Protein AF-A0A1I3HVI8-F1 (afdb_monomer)

Mean predicted aligned error: 9.71 Å

Radius of gyration: 25.61 Å; Cα contacts (8 Å, |Δi|>4): 46; chains: 1; bounding box: 64×27×70 Å

Sequence (118 aa):
MDAGLTAAVFGLVGAMIGSVSSIATMVVQSRYRDKRDRTKQILDVSLAEYSAHLELAKADRAPRAVLPITAYVHNNAQLLDALEAGDLTPDRITRIMRKNGDFFRAVQETDQAQRKAT

Secondary structure (DSSP, 8-state):
--HHHHHHHHHHHHHHHHHHHHHHHHHHHHHHHHHHHHHHHHHHHHHHHHHHHHHHHHHSSS---PPPHHHHHHHHHHHHHHHHTT---HHHHHHHHHHHHHHHHHHHHHHHHHHHH-

Structure (mmCIF, N/CA/C/O backbone):
data_AF-A0A1I3HVI8-F1
#
_entry.id   AF-A0A1I3HVI8-F1
#
loop_
_atom_site.group_PDB
_atom_site.id
_atom_site.type_symbol
_atom_site.label_atom_id
_atom_site.label_alt_id
_atom_site.label_comp_id
_atom_site.label_asym_id
_atom_site.label_entity_id
_atom_site.label_seq_id
_atom_site.pdbx_PDB_ins_code
_atom_site.Cartn_x
_atom_site.Cartn_y
_atom_site.Cartn_z
_atom_site.occupancy
_atom_site.B_iso_or_equiv
_atom_site.auth_seq_id
_atom_site.auth_comp_id
_atom_site.auth_asym_id
_atom_site.auth_atom_id
_atom_site.pdbx_PDB_model_num
ATOM 1 N N . MET A 1 1 ? 44.740 -2.804 -40.354 1.00 53.69 1 MET A N 1
ATOM 2 C CA . MET A 1 1 ? 43.405 -2.626 -39.744 1.00 53.69 1 MET A CA 1
ATOM 3 C C . MET A 1 1 ? 43.580 -1.646 -38.600 1.00 53.69 1 MET A C 1
ATOM 5 O O . MET A 1 1 ? 44.344 -1.945 -37.690 1.00 53.69 1 MET A O 1
ATOM 9 N N . ASP A 1 2 ? 42.989 -0.457 -38.714 1.00 69.75 2 ASP A N 1
ATOM 10 C CA . ASP A 1 2 ? 43.272 0.680 -37.833 1.00 69.75 2 ASP A CA 1
ATOM 11 C C . ASP A 1 2 ? 42.700 0.480 -36.431 1.00 69.75 2 ASP A C 1
ATOM 13 O O . ASP A 1 2 ? 41.488 0.364 -36.251 1.00 69.75 2 ASP A O 1
ATOM 17 N N . ALA A 1 3 ? 43.577 0.492 -35.426 1.00 70.94 3 ALA A N 1
ATOM 18 C CA . ALA A 1 3 ? 43.223 0.337 -34.014 1.00 70.94 3 ALA A CA 1
ATOM 19 C C . ALA A 1 3 ? 42.148 1.340 -33.538 1.00 70.94 3 ALA A C 1
ATOM 21 O O . ALA A 1 3 ? 41.369 1.026 -32.639 1.00 70.94 3 ALA A O 1
ATOM 22 N N . GLY A 1 4 ? 42.066 2.520 -34.167 1.00 78.50 4 GLY A N 1
ATOM 23 C CA . GLY A 1 4 ? 41.052 3.537 -33.874 1.00 78.50 4 GLY A CA 1
ATOM 24 C C . GLY A 1 4 ? 39.631 3.143 -34.291 1.00 78.50 4 GLY A C 1
ATOM 25 O O . GLY A 1 4 ? 38.685 3.426 -33.557 1.00 78.50 4 GLY A O 1
ATOM 26 N N . LEU A 1 5 ? 39.467 2.436 -35.417 1.00 80.06 5 LEU A N 1
ATOM 27 C CA . LEU A 1 5 ? 38.153 1.964 -35.868 1.00 80.06 5 LEU A CA 1
ATOM 28 C C . LEU A 1 5 ? 37.628 0.874 -34.928 1.00 80.06 5 LEU A C 1
ATOM 30 O O . LEU A 1 5 ? 36.468 0.897 -34.521 1.00 80.06 5 LEU A O 1
ATOM 34 N N . THR A 1 6 ? 38.505 -0.045 -34.522 1.00 82.62 6 THR A N 1
ATOM 35 C CA . THR A 1 6 ? 38.167 -1.111 -33.576 1.00 82.62 6 THR A CA 1
ATOM 36 C C . THR A 1 6 ? 37.782 -0.535 -32.212 1.00 82.62 6 THR A C 1
ATOM 38 O O . THR A 1 6 ? 36.772 -0.938 -31.638 1.00 82.62 6 THR A O 1
ATOM 41 N N . ALA A 1 7 ? 38.529 0.458 -31.715 1.00 83.19 7 ALA A N 1
ATOM 42 C CA . ALA A 1 7 ? 38.228 1.138 -30.457 1.00 83.19 7 ALA A CA 1
ATOM 43 C C . ALA A 1 7 ? 36.874 1.870 -30.485 1.00 83.19 7 ALA A C 1
ATOM 45 O O . ALA A 1 7 ? 36.116 1.783 -29.520 1.00 83.19 7 ALA A O 1
ATOM 46 N N . ALA A 1 8 ? 36.531 2.538 -31.591 1.00 84.44 8 ALA A N 1
ATOM 47 C CA . ALA A 1 8 ? 35.245 3.219 -31.743 1.00 84.44 8 ALA A CA 1
ATOM 48 C C . ALA A 1 8 ? 34.058 2.239 -31.731 1.00 84.44 8 ALA A C 1
ATOM 50 O O . ALA A 1 8 ? 33.052 2.496 -31.068 1.00 84.44 8 ALA A O 1
ATOM 51 N N . VAL A 1 9 ? 34.190 1.089 -32.403 1.00 87.81 9 VAL A N 1
ATOM 52 C CA . VAL A 1 9 ? 33.161 0.035 -32.401 1.00 87.81 9 VAL A CA 1
ATOM 53 C C . VAL A 1 9 ? 32.981 -0.549 -30.998 1.00 87.81 9 VAL A C 1
ATOM 55 O O . VAL A 1 9 ? 31.850 -0.657 -30.524 1.00 87.81 9 VAL A O 1
ATOM 58 N N . PHE A 1 10 ? 34.071 -0.866 -30.294 1.00 88.69 10 PHE A N 1
ATOM 59 C CA . PHE A 1 10 ? 33.988 -1.362 -28.916 1.00 88.69 10 PHE A CA 1
ATOM 60 C C . PHE A 1 10 ? 33.420 -0.319 -27.946 1.00 88.69 10 PHE A C 1
ATOM 62 O O . PHE A 1 10 ? 32.622 -0.673 -27.079 1.00 88.69 10 PHE A O 1
ATOM 69 N N . GLY A 1 11 ? 33.762 0.961 -28.115 1.00 87.38 11 GLY A N 1
ATOM 70 C CA . GLY A 1 11 ? 33.187 2.060 -27.338 1.00 87.38 11 GLY A CA 1
ATOM 71 C C . GLY A 1 11 ? 31.678 2.204 -27.550 1.00 87.38 11 GLY A C 1
ATOM 72 O O . GLY A 1 11 ? 30.935 2.341 -26.580 1.00 87.38 11 GLY A O 1
ATOM 73 N N . LEU A 1 12 ? 31.205 2.093 -28.796 1.00 88.31 12 LEU A N 1
ATOM 74 C CA . LEU A 1 12 ? 29.778 2.137 -29.126 1.00 88.31 12 LEU A CA 1
ATOM 75 C C . LEU A 1 12 ? 29.016 0.947 -28.523 1.00 88.31 12 LEU A C 1
ATOM 77 O O . LEU A 1 12 ? 27.950 1.122 -27.933 1.00 88.31 12 LEU A O 1
ATOM 81 N N . VAL A 1 13 ? 29.575 -0.262 -28.631 1.00 88.75 13 VAL A N 1
ATOM 82 C CA . VAL A 1 13 ? 28.982 -1.475 -28.046 1.00 88.75 13 VAL A CA 1
ATOM 83 C C . VAL A 1 13 ? 28.948 -1.377 -26.519 1.00 88.75 13 VAL A C 1
ATOM 85 O O . VAL A 1 13 ? 27.917 -1.663 -25.914 1.00 88.75 13 VAL A O 1
ATOM 88 N N . GLY A 1 14 ? 30.027 -0.902 -25.894 1.00 87.56 14 GLY A N 1
ATOM 89 C CA . GLY A 1 14 ? 30.077 -0.648 -24.454 1.00 87.56 14 GLY A CA 1
ATOM 90 C C . GLY A 1 14 ? 29.042 0.383 -24.003 1.00 87.56 14 GLY A C 1
ATOM 91 O O . GLY A 1 14 ? 28.356 0.166 -23.005 1.00 87.56 14 GLY A O 1
ATOM 92 N N . ALA A 1 15 ? 28.858 1.462 -24.769 1.00 89.81 15 ALA A N 1
ATOM 93 C CA . ALA A 1 15 ? 27.842 2.475 -24.498 1.00 89.81 15 ALA A CA 1
ATOM 94 C C . ALA A 1 15 ? 26.413 1.919 -24.625 1.00 89.81 15 ALA A C 1
ATOM 96 O O . ALA A 1 15 ? 25.565 2.233 -23.791 1.00 89.81 15 ALA A O 1
ATOM 97 N N . MET A 1 16 ? 26.147 1.056 -25.613 1.00 89.44 16 MET A N 1
ATOM 98 C CA . MET A 1 16 ? 24.849 0.385 -25.751 1.00 89.44 16 MET A CA 1
ATOM 99 C C . MET A 1 16 ? 24.571 -0.591 -24.605 1.00 89.44 16 MET A C 1
ATOM 101 O O . MET A 1 16 ? 23.473 -0.603 -24.056 1.00 89.44 16 MET A O 1
ATOM 105 N N . ILE A 1 17 ? 25.557 -1.392 -24.200 1.00 90.88 17 ILE A N 1
ATOM 106 C CA . ILE A 1 17 ? 25.399 -2.307 -23.061 1.00 90.88 17 ILE A CA 1
ATOM 107 C C . ILE A 1 17 ? 25.175 -1.506 -21.772 1.00 90.88 17 ILE A C 1
ATOM 109 O O . ILE A 1 17 ? 24.270 -1.817 -20.995 1.00 90.88 17 ILE A O 1
ATOM 113 N N . GLY A 1 18 ? 25.952 -0.439 -21.567 1.00 87.88 18 GLY A N 1
ATOM 114 C CA . GLY A 1 18 ? 25.809 0.455 -20.421 1.00 87.88 18 GLY A CA 1
ATOM 115 C C . GLY A 1 18 ? 24.432 1.119 -20.360 1.00 87.88 18 GL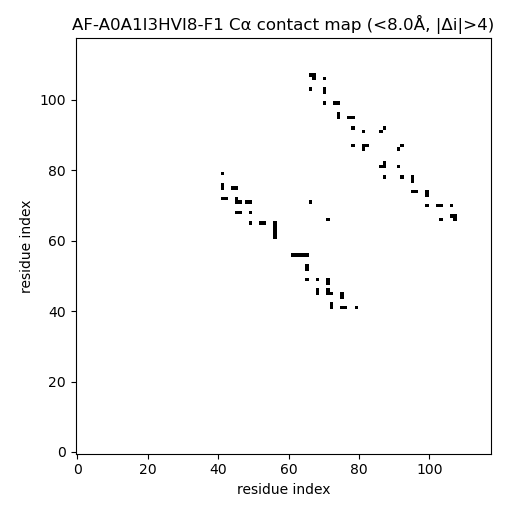Y A C 1
ATOM 116 O O . GLY A 1 18 ? 23.817 1.153 -19.293 1.00 87.88 18 GLY A O 1
ATOM 117 N N . SER A 1 19 ? 23.904 1.592 -21.494 1.00 89.69 19 SER A N 1
ATOM 118 C CA . SER A 1 19 ? 22.586 2.234 -21.545 1.00 89.69 19 SER A CA 1
ATOM 119 C C . SER A 1 19 ? 21.450 1.246 -21.268 1.00 89.69 19 SER A C 1
ATOM 121 O O . SER A 1 19 ? 20.583 1.541 -20.445 1.00 89.69 19 SER A O 1
ATOM 123 N N . VAL A 1 20 ? 21.490 0.043 -21.850 1.00 91.12 20 VAL A N 1
ATOM 124 C CA . VAL A 1 20 ? 20.496 -1.014 -21.592 1.00 91.12 20 VAL A CA 1
ATOM 125 C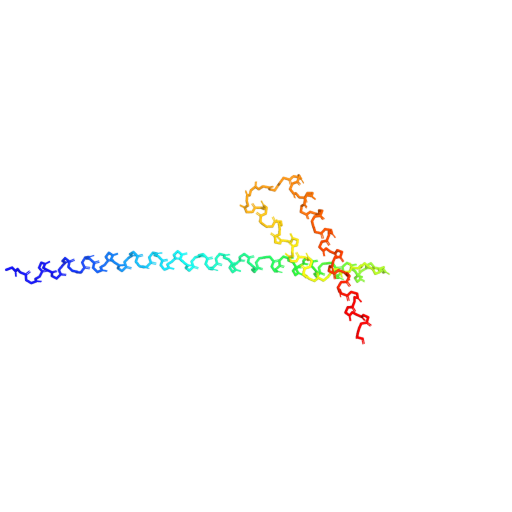 C . VAL A 1 20 ? 20.521 -1.447 -20.124 1.00 91.12 20 VAL A C 1
ATOM 127 O O . VAL A 1 20 ? 19.468 -1.556 -19.494 1.00 91.12 20 VAL A O 1
ATOM 130 N N . SER A 1 21 ? 21.711 -1.626 -19.542 1.00 88.62 21 SER A N 1
ATOM 131 C CA . SER A 1 21 ? 21.862 -1.970 -18.123 1.00 88.62 21 SER A CA 1
ATOM 132 C C . SER A 1 21 ? 21.331 -0.868 -17.198 1.00 88.62 21 SER A C 1
ATOM 134 O O . SER A 1 21 ? 20.717 -1.158 -16.167 1.00 88.62 21 SER A O 1
ATOM 136 N N . SER A 1 22 ? 21.538 0.400 -17.559 1.00 89.31 22 SER A N 1
ATOM 137 C CA . SER A 1 22 ? 21.026 1.548 -16.805 1.00 89.31 22 SER A CA 1
ATOM 138 C C . SER A 1 22 ? 19.496 1.598 -16.828 1.00 89.31 22 SER A C 1
ATOM 140 O O . SER A 1 22 ? 18.864 1.718 -15.777 1.00 89.31 22 SER A O 1
ATOM 142 N N . ILE A 1 23 ? 18.885 1.396 -18.002 1.00 91.31 23 ILE A N 1
ATOM 143 C CA . ILE A 1 23 ? 17.424 1.337 -18.150 1.00 91.31 23 ILE A CA 1
ATOM 144 C C . ILE A 1 23 ? 16.849 0.185 -17.320 1.00 91.31 23 ILE A C 1
ATOM 146 O O . ILE A 1 23 ? 15.908 0.390 -16.554 1.00 91.31 23 ILE A O 1
ATOM 150 N N . ALA A 1 24 ? 17.438 -1.011 -17.411 1.00 89.06 24 ALA A N 1
ATOM 151 C CA . ALA A 1 24 ? 16.990 -2.164 -16.634 1.00 89.06 24 ALA A CA 1
ATOM 152 C C . ALA A 1 24 ? 17.048 -1.888 -15.121 1.00 89.06 24 ALA A C 1
ATOM 154 O O . ALA A 1 24 ? 16.091 -2.157 -14.394 1.00 89.06 24 ALA A O 1
ATOM 155 N N . THR A 1 25 ? 18.139 -1.276 -14.657 1.00 91.38 25 THR A N 1
ATOM 156 C CA . THR A 1 25 ? 18.310 -0.890 -13.251 1.00 91.38 25 THR A CA 1
ATOM 157 C C . THR A 1 25 ? 17.250 0.123 -12.817 1.00 91.38 25 THR A C 1
ATOM 159 O O . THR A 1 25 ? 16.644 -0.031 -11.757 1.00 91.38 25 THR A O 1
ATOM 162 N N . MET A 1 26 ? 16.979 1.130 -13.648 1.00 90.94 26 MET A N 1
ATOM 163 C CA . MET A 1 26 ? 15.973 2.154 -13.373 1.00 90.94 26 MET A CA 1
ATOM 164 C C . MET A 1 26 ? 14.566 1.557 -13.263 1.00 90.94 26 MET A C 1
ATOM 166 O O . MET A 1 26 ? 13.829 1.907 -12.344 1.00 90.94 26 MET A O 1
ATOM 170 N N . VAL A 1 27 ? 14.207 0.612 -14.137 1.00 90.81 27 VAL A N 1
ATOM 171 C CA . VAL A 1 27 ? 12.908 -0.080 -14.086 1.00 90.81 27 VAL A CA 1
ATOM 172 C C . VAL A 1 27 ? 12.746 -0.846 -12.775 1.00 90.81 27 VAL A C 1
ATOM 174 O O . VAL A 1 27 ? 11.702 -0.748 -12.128 1.00 90.81 27 VAL A O 1
ATOM 177 N N . VAL A 1 28 ? 13.780 -1.575 -12.349 1.00 90.62 28 VAL A N 1
ATOM 178 C CA . VAL A 1 28 ? 13.756 -2.305 -11.075 1.00 90.62 28 VAL A CA 1
ATOM 179 C C . VAL A 1 28 ? 13.602 -1.331 -9.907 1.00 90.62 28 VAL A C 1
ATOM 181 O O . VAL A 1 28 ? 12.709 -1.501 -9.079 1.00 90.62 28 VAL A O 1
ATOM 184 N N . GLN A 1 29 ? 14.414 -0.272 -9.860 1.00 89.25 29 GLN A N 1
ATOM 185 C CA . GLN A 1 29 ? 14.341 0.730 -8.793 1.00 89.25 29 GLN A CA 1
ATOM 186 C C . GLN A 1 29 ? 12.981 1.436 -8.742 1.00 89.25 29 GLN A C 1
ATOM 188 O O . GLN A 1 29 ? 12.446 1.620 -7.649 1.00 89.25 29 GLN A O 1
ATOM 193 N N . SER A 1 30 ? 12.399 1.775 -9.897 1.00 89.38 30 SER A N 1
ATOM 194 C CA . SER A 1 30 ? 11.059 2.365 -9.984 1.00 89.38 30 SER A CA 1
ATOM 195 C C . SER A 1 30 ? 10.025 1.443 -9.352 1.00 89.38 30 SER A C 1
ATOM 197 O 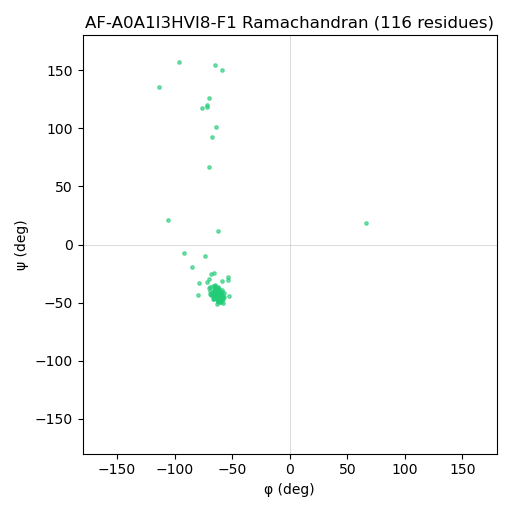O . SER A 1 30 ? 9.317 1.860 -8.445 1.00 89.38 30 SER A O 1
ATOM 199 N N . ARG A 1 31 ? 10.014 0.156 -9.722 1.00 87.31 31 ARG A N 1
ATOM 200 C CA . ARG A 1 31 ? 9.068 -0.826 -9.168 1.00 87.31 31 ARG A CA 1
ATOM 201 C C . ARG A 1 31 ? 9.153 -0.936 -7.645 1.00 87.31 31 ARG A C 1
ATOM 203 O O . ARG A 1 31 ? 8.126 -1.034 -6.974 1.00 87.31 31 ARG A O 1
ATOM 210 N N . TYR A 1 32 ? 10.364 -0.925 -7.089 1.00 88.81 32 TYR A N 1
ATOM 211 C CA . TYR A 1 32 ? 10.548 -0.949 -5.635 1.00 88.81 32 TYR A CA 1
ATOM 212 C C . TYR A 1 32 ? 10.092 0.349 -4.968 1.00 88.81 32 TYR A C 1
ATOM 214 O O . TYR A 1 32 ? 9.482 0.302 -3.897 1.00 88.81 32 TYR A O 1
ATOM 222 N N . ARG A 1 33 ? 10.368 1.497 -5.594 1.00 88.81 33 ARG A N 1
ATOM 223 C CA . ARG A 1 33 ? 9.945 2.808 -5.103 1.00 88.81 33 ARG A CA 1
ATOM 224 C C . ARG A 1 33 ? 8.424 2.926 -5.090 1.00 88.81 33 ARG A C 1
ATOM 226 O O . ARG A 1 33 ? 7.880 3.271 -4.048 1.00 88.81 33 ARG A O 1
ATOM 233 N N . ASP A 1 34 ? 7.761 2.516 -6.166 1.00 87.50 34 ASP A N 1
ATOM 234 C CA . ASP A 1 34 ? 6.302 2.533 -6.288 1.00 87.50 34 ASP A CA 1
ATOM 235 C C . ASP A 1 34 ? 5.649 1.673 -5.199 1.00 87.50 34 ASP A C 1
ATOM 237 O O . ASP A 1 34 ? 4.743 2.119 -4.497 1.00 87.50 34 ASP A O 1
ATOM 241 N N . LYS A 1 35 ? 6.168 0.457 -4.968 1.00 86.38 35 LYS A N 1
ATOM 242 C CA . LYS A 1 35 ? 5.6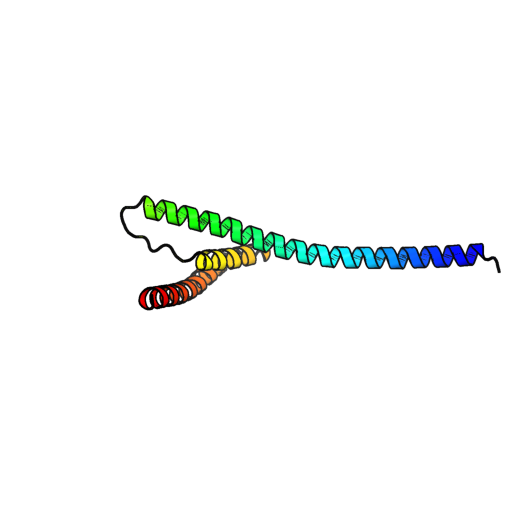65 -0.431 -3.907 1.00 86.38 35 LYS A CA 1
ATOM 243 C C . LYS A 1 35 ? 5.807 0.190 -2.513 1.00 86.38 35 LYS A C 1
ATOM 245 O O . LYS A 1 35 ? 4.906 0.074 -1.676 1.00 86.38 35 LYS A O 1
ATOM 250 N N . ARG A 1 36 ? 6.952 0.819 -2.238 1.00 89.44 36 ARG A N 1
ATOM 251 C CA . ARG A 1 36 ? 7.217 1.480 -0.955 1.00 89.44 36 ARG A CA 1
ATOM 252 C C . ARG A 1 36 ? 6.313 2.692 -0.763 1.00 89.44 36 ARG A C 1
ATOM 254 O O . ARG A 1 36 ? 5.727 2.842 0.306 1.00 89.44 36 ARG A O 1
ATOM 261 N N . ASP A 1 37 ? 6.204 3.531 -1.781 1.00 89.38 37 ASP A N 1
ATOM 262 C CA . ASP A 1 37 ? 5.427 4.761 -1.724 1.00 89.38 37 ASP A CA 1
ATOM 263 C C . ASP A 1 37 ? 3.929 4.426 -1.562 1.00 89.38 37 ASP A C 1
ATOM 265 O O . ASP A 1 37 ? 3.273 5.012 -0.701 1.00 89.38 37 ASP A O 1
ATOM 269 N N . ARG A 1 38 ? 3.433 3.368 -2.223 1.00 88.25 38 ARG A N 1
ATOM 270 C CA . ARG A 1 38 ? 2.096 2.793 -1.979 1.00 88.25 38 ARG A CA 1
ATOM 271 C C . ARG A 1 38 ? 1.896 2.343 -0.531 1.00 88.25 38 ARG A C 1
ATOM 273 O O . ARG A 1 38 ? 0.886 2.656 0.091 1.00 88.25 38 ARG A O 1
ATOM 280 N N . THR A 1 39 ? 2.861 1.617 0.032 1.00 89.19 39 THR A N 1
ATOM 281 C CA . THR A 1 39 ? 2.767 1.129 1.422 1.00 89.19 39 THR A CA 1
ATOM 282 C C . THR A 1 39 ? 2.702 2.297 2.404 1.00 89.19 39 THR A C 1
ATOM 284 O O . THR A 1 39 ? 1.921 2.273 3.352 1.00 89.19 39 THR A O 1
ATOM 287 N N . LYS A 1 40 ? 3.495 3.343 2.152 1.00 91.88 40 LYS A N 1
ATOM 288 C CA . LYS A 1 40 ? 3.503 4.556 2.963 1.00 91.88 40 LYS A CA 1
ATOM 289 C C . LYS A 1 40 ? 2.164 5.292 2.895 1.00 91.88 40 LYS A C 1
ATOM 291 O O . LYS A 1 40 ? 1.632 5.642 3.938 1.00 91.88 40 LYS A O 1
ATOM 296 N N . GLN A 1 41 ? 1.589 5.447 1.702 1.00 91.69 41 GLN A N 1
ATOM 297 C CA . GLN A 1 41 ? 0.271 6.066 1.531 1.00 91.69 41 GLN A CA 1
ATOM 298 C C . GLN A 1 41 ? -0.822 5.324 2.308 1.00 91.69 41 GLN A C 1
ATOM 300 O O . GLN A 1 41 ? -1.606 5.963 3.006 1.00 91.69 41 GLN A O 1
ATOM 305 N N . ILE A 1 42 ? -0.848 3.987 2.243 1.00 92.81 42 ILE A N 1
ATOM 306 C CA . ILE A 1 42 ? -1.810 3.179 3.010 1.00 92.81 42 ILE A CA 1
ATOM 307 C C . ILE A 1 42 ? -1.645 3.444 4.510 1.00 92.81 42 ILE A C 1
ATOM 309 O O . ILE A 1 42 ? -2.629 3.702 5.198 1.00 92.81 42 ILE A O 1
ATOM 313 N N . LEU A 1 43 ? -0.410 3.411 5.018 1.00 92.12 43 LEU A N 1
ATOM 314 C CA . LEU A 1 43 ? -0.130 3.639 6.437 1.00 92.12 43 LEU A CA 1
ATOM 315 C C . LEU A 1 43 ? -0.522 5.047 6.892 1.00 92.12 43 LEU A C 1
ATOM 317 O O . LEU A 1 43 ? -1.149 5.178 7.940 1.00 92.12 43 LEU A O 1
ATOM 321 N N . ASP A 1 44 ? -0.189 6.075 6.112 1.00 92.81 44 ASP A N 1
ATOM 322 C CA . ASP A 1 44 ? -0.487 7.471 6.442 1.00 92.81 44 ASP A CA 1
ATOM 323 C C . ASP A 1 44 ? -2.008 7.699 6.526 1.00 92.81 44 ASP A C 1
ATOM 325 O O . ASP A 1 44 ? -2.497 8.291 7.491 1.00 92.81 44 ASP A O 1
ATOM 329 N N . VAL A 1 45 ? -2.776 7.155 5.573 1.00 92.38 45 VAL A N 1
ATOM 330 C CA . VAL A 1 45 ? -4.248 7.235 5.582 1.00 92.38 45 VAL A CA 1
ATOM 331 C C . VAL A 1 45 ? -4.836 6.455 6.758 1.00 92.38 45 VAL A C 1
ATOM 333 O O . VAL A 1 45 ? -5.688 6.972 7.477 1.00 92.38 45 VAL A O 1
ATOM 336 N N . SER A 1 46 ? -4.365 5.231 7.006 1.00 91.19 46 SER A N 1
ATOM 337 C CA . SER A 1 46 ? -4.848 4.414 8.124 1.00 91.19 46 SER A CA 1
ATOM 338 C C . SER A 1 46 ? -4.523 5.013 9.492 1.00 91.19 46 SER A C 1
ATOM 340 O O . SER A 1 46 ? -5.332 4.889 10.408 1.00 91.19 46 SER A O 1
ATOM 342 N N . LEU A 1 47 ? -3.376 5.680 9.650 1.00 92.69 47 LEU A N 1
ATOM 343 C CA . LEU A 1 47 ? -3.026 6.404 10.874 1.00 92.69 47 LEU A CA 1
ATOM 344 C C . LEU A 1 47 ? -3.926 7.619 11.093 1.00 92.69 47 LEU A C 1
ATOM 346 O O . LEU A 1 47 ? -4.360 7.852 12.224 1.00 92.69 47 LEU A O 1
ATOM 350 N N . ALA A 1 48 ? -4.222 8.373 10.033 1.00 91.06 48 ALA A N 1
ATOM 351 C CA . ALA A 1 48 ? -5.136 9.508 10.106 1.00 91.06 48 ALA A CA 1
ATOM 352 C C . ALA A 1 48 ? -6.551 9.057 10.504 1.00 91.06 48 ALA A C 1
ATOM 354 O O . ALA A 1 48 ? -7.141 9.619 11.426 1.00 91.06 48 ALA A O 1
ATOM 355 N N . GLU A 1 49 ? -7.062 7.995 9.878 1.00 89.12 49 GLU A N 1
ATOM 356 C CA . GLU A 1 49 ? -8.385 7.434 10.176 1.00 89.12 49 GLU A CA 1
ATOM 357 C C . GLU A 1 49 ? -8.464 6.869 11.601 1.00 89.12 49 GLU A C 1
ATOM 359 O O . GLU A 1 49 ? -9.390 7.180 12.351 1.00 89.12 49 GLU A O 1
ATOM 364 N N . TYR A 1 50 ? -7.449 6.107 12.017 1.00 89.69 50 TYR A N 1
ATOM 365 C CA . TYR A 1 50 ? -7.336 5.600 13.383 1.00 89.69 50 TYR A CA 1
ATOM 366 C C . TYR A 1 50 ? -7.313 6.734 14.417 1.00 89.69 50 TYR A C 1
ATOM 368 O O . TYR A 1 50 ? -8.008 6.662 15.432 1.00 89.69 50 TYR A O 1
ATOM 376 N N . SER A 1 51 ? -6.551 7.800 14.155 1.00 89.25 51 SER A N 1
ATOM 377 C CA . SER A 1 51 ? -6.468 8.964 15.047 1.00 89.25 51 SER A CA 1
ATOM 378 C C . SER A 1 51 ? -7.809 9.690 15.146 1.00 89.25 51 SER A C 1
ATOM 380 O O . SER A 1 51 ? -8.260 9.974 16.254 1.00 89.25 51 SER A O 1
ATOM 382 N N . ALA A 1 52 ? -8.498 9.895 14.020 1.00 87.44 52 ALA A N 1
ATOM 383 C CA . ALA A 1 52 ? -9.838 10.477 14.007 1.00 87.44 52 ALA A CA 1
ATOM 384 C C . ALA A 1 52 ? -10.834 9.623 14.808 1.00 87.44 52 ALA A C 1
ATOM 386 O O . ALA A 1 52 ? -11.610 10.143 15.608 1.00 87.44 52 ALA A O 1
ATOM 387 N N . HIS A 1 53 ? -10.784 8.296 14.661 1.00 85.75 53 HIS A N 1
ATOM 388 C CA . HIS A 1 53 ? -11.645 7.384 15.415 1.00 85.75 53 HIS A CA 1
ATOM 389 C C . HIS A 1 53 ? -11.331 7.381 16.917 1.00 85.75 53 HIS A C 1
ATOM 391 O O . HIS A 1 53 ? -12.253 7.305 17.731 1.00 85.75 53 HIS A O 1
ATOM 397 N N . LEU A 1 54 ? -10.059 7.509 17.303 1.00 86.12 54 LEU A N 1
ATOM 398 C CA . LEU A 1 54 ? -9.662 7.692 18.699 1.00 86.12 54 LEU A CA 1
ATOM 399 C C . LEU A 1 54 ? -10.183 9.009 19.277 1.00 86.12 54 LEU A C 1
ATOM 401 O O . LEU A 1 54 ? -10.653 9.028 20.412 1.00 86.12 54 LEU A O 1
ATOM 405 N N . GLU A 1 55 ? -10.096 10.107 18.531 1.00 85.94 55 GLU A N 1
ATOM 406 C CA . GLU A 1 55 ? -10.622 11.405 18.963 1.00 85.94 55 GLU A CA 1
ATOM 407 C C . GLU A 1 55 ? -12.143 11.368 19.129 1.00 85.94 55 GLU A C 1
ATOM 409 O O . GLU A 1 55 ? -12.656 11.792 20.164 1.00 85.94 55 GLU A O 1
ATOM 414 N N . LEU A 1 56 ? -12.859 10.765 18.176 1.00 83.81 56 LEU A N 1
ATOM 415 C CA . LEU A 1 56 ? -14.304 10.553 18.267 1.00 83.81 56 LEU A CA 1
ATOM 416 C C . LEU A 1 56 ? -14.682 9.682 19.472 1.00 83.81 56 LEU A C 1
ATOM 418 O O . LEU A 1 56 ? -15.643 9.993 20.170 1.00 83.81 56 LEU A O 1
ATOM 422 N N . ALA A 1 57 ? -13.918 8.623 19.754 1.00 82.62 57 ALA A N 1
ATOM 423 C CA . ALA A 1 57 ? -14.141 7.763 20.917 1.00 82.62 57 ALA A CA 1
ATOM 424 C C . ALA A 1 57 ? -13.843 8.462 22.256 1.00 82.62 57 ALA A C 1
ATOM 426 O O . ALA A 1 57 ? -14.393 8.071 23.281 1.00 82.62 57 ALA A O 1
ATOM 427 N N . LYS A 1 58 ? -12.980 9.487 22.267 1.00 81.88 58 LYS A N 1
ATOM 428 C CA . LYS A 1 58 ? -12.746 10.342 23.443 1.00 81.88 58 LYS A CA 1
ATOM 429 C C . LYS A 1 58 ? -13.847 11.392 23.624 1.00 81.88 58 LYS A C 1
ATOM 431 O O . LYS A 1 58 ? -14.133 11.768 24.758 1.00 81.88 58 LYS A O 1
ATOM 436 N N . ALA A 1 59 ? -14.418 11.890 22.526 1.00 82.19 59 ALA A N 1
ATOM 437 C CA . ALA A 1 59 ? -15.434 12.942 22.526 1.00 82.19 59 ALA A CA 1
ATOM 438 C C . ALA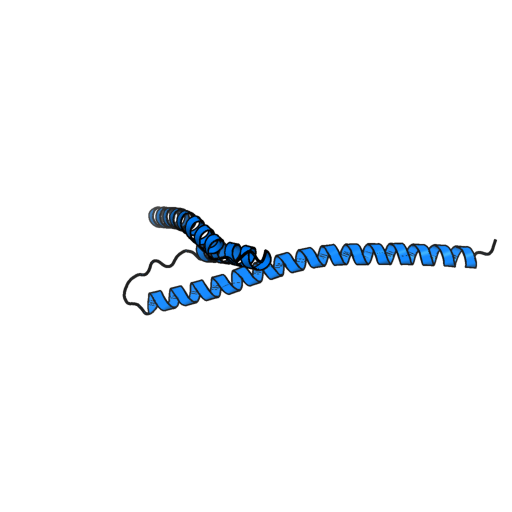 A 1 59 ? -16.840 12.416 22.862 1.00 82.19 59 ALA A C 1
ATOM 440 O O . ALA A 1 59 ? -17.553 13.022 23.666 1.00 82.19 59 ALA A O 1
ATOM 441 N N . ASP A 1 60 ? -17.233 11.276 22.290 1.00 68.38 60 ASP A N 1
ATOM 442 C CA . ASP A 1 60 ? -18.470 10.593 22.656 1.00 68.38 60 ASP A CA 1
ATOM 443 C C . ASP A 1 60 ? -18.248 9.871 23.994 1.00 68.38 60 ASP A C 1
ATOM 445 O O . ASP A 1 60 ? -17.444 8.952 24.092 1.00 68.38 60 ASP A O 1
ATOM 449 N N . ARG A 1 61 ? -18.986 10.247 25.049 1.00 58.97 61 ARG A N 1
ATOM 450 C CA . ARG A 1 61 ? -18.929 9.629 26.399 1.00 58.97 61 ARG A CA 1
ATOM 451 C C . ARG A 1 61 ? -19.330 8.139 26.447 1.00 58.97 61 ARG A C 1
ATOM 453 O O . ARG A 1 61 ? -19.566 7.601 27.526 1.00 58.97 61 ARG A O 1
ATOM 460 N N . ALA A 1 62 ? -19.447 7.480 25.299 1.00 55.19 62 ALA A N 1
ATOM 461 C CA . ALA A 1 62 ? -19.733 6.064 25.164 1.00 55.19 62 ALA A CA 1
ATOM 462 C C . ALA A 1 62 ? -18.507 5.357 24.565 1.00 55.19 62 ALA A C 1
ATOM 464 O O . ALA A 1 62 ? -17.953 5.841 23.578 1.00 55.19 62 ALA A O 1
ATOM 465 N N . PRO A 1 63 ? -18.093 4.196 25.100 1.00 54.66 63 PRO A N 1
ATOM 466 C CA . PRO A 1 63 ? -16.974 3.448 24.550 1.00 54.66 63 PRO A CA 1
ATOM 467 C C . PRO A 1 63 ? -17.349 2.904 23.166 1.00 54.66 63 PRO A C 1
ATOM 469 O O . PRO A 1 63 ? -17.908 1.815 23.037 1.00 54.66 63 PRO A O 1
ATOM 472 N N . ARG A 1 64 ? -17.038 3.652 22.102 1.00 63.47 64 ARG A N 1
ATOM 473 C CA . ARG A 1 64 ? -16.944 3.062 20.765 1.00 63.47 64 ARG A CA 1
ATOM 474 C C . ARG A 1 64 ? -15.705 2.180 20.748 1.00 63.47 64 ARG A C 1
ATOM 476 O O . ARG A 1 64 ? -14.612 2.622 21.093 1.00 63.47 64 ARG A O 1
ATOM 483 N N . ALA A 1 65 ? -15.888 0.919 20.368 1.00 67.12 65 ALA A N 1
ATOM 484 C CA . ALA A 1 65 ? -14.787 -0.013 20.196 1.00 67.12 65 ALA A CA 1
ATOM 485 C C . ALA A 1 65 ? -13.891 0.483 19.053 1.00 67.12 65 ALA A C 1
ATOM 487 O O . ALA A 1 65 ? -14.220 0.330 17.877 1.00 67.12 65 ALA A O 1
ATOM 488 N N . VAL A 1 66 ? -12.770 1.112 19.403 1.00 78.69 66 VAL A N 1
ATOM 489 C CA . VAL A 1 66 ? -11.740 1.478 18.434 1.00 78.69 66 VAL A CA 1
ATOM 490 C C . VAL A 1 66 ? -11.052 0.191 18.000 1.00 78.69 66 VAL A C 1
ATOM 492 O O . VAL A 1 66 ? -10.492 -0.534 18.822 1.00 78.69 66 VAL A O 1
ATOM 495 N N . LEU A 1 67 ? -11.144 -0.116 16.707 1.00 80.56 67 LEU A N 1
ATOM 496 C CA . LEU A 1 67 ? -10.479 -1.280 16.133 1.00 80.56 67 LEU A CA 1
ATOM 497 C C . LEU A 1 67 ? -8.949 -1.126 16.214 1.00 80.56 67 LEU A C 1
ATOM 499 O O . LEU A 1 67 ? -8.445 -0.002 16.213 1.00 80.56 67 LEU A O 1
ATOM 503 N N . PRO A 1 68 ? -8.184 -2.225 16.240 1.00 82.88 68 PRO A N 1
ATOM 504 C CA . PRO A 1 68 ? -6.735 -2.153 16.091 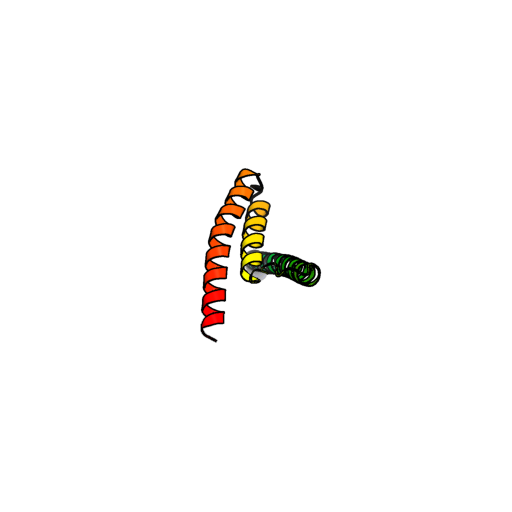1.00 82.88 68 PRO A CA 1
ATOM 505 C C . PRO A 1 68 ? -6.338 -1.512 14.756 1.00 82.88 68 PRO A C 1
ATOM 507 O O . PRO A 1 68 ? -7.029 -1.675 13.752 1.00 82.88 68 PRO A O 1
ATOM 510 N N . ILE A 1 69 ? -5.185 -0.840 14.709 1.00 86.31 69 ILE A N 1
ATOM 511 C CA . ILE A 1 69 ? -4.683 -0.176 13.491 1.00 86.31 69 ILE A CA 1
ATOM 512 C C . ILE A 1 69 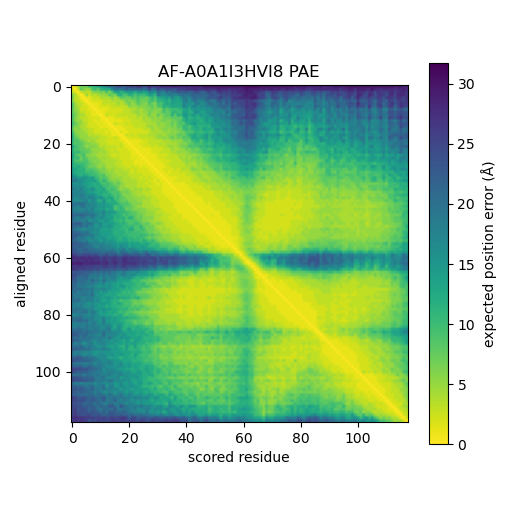? -4.603 -1.116 12.272 1.00 86.31 69 ILE A C 1
ATOM 514 O O . ILE A 1 69 ? -4.826 -0.697 11.138 1.00 86.31 69 ILE A O 1
ATOM 518 N N . THR A 1 70 ? -4.356 -2.409 12.499 1.00 86.19 70 THR A N 1
ATOM 519 C CA . THR A 1 70 ? -4.303 -3.447 11.457 1.00 86.19 70 THR A CA 1
ATOM 520 C C . THR A 1 70 ? -5.611 -3.571 10.673 1.00 86.19 70 THR A C 1
ATOM 522 O O . THR A 1 70 ? -5.576 -3.847 9.475 1.00 86.19 70 THR A O 1
ATOM 525 N N . ALA A 1 71 ? -6.752 -3.308 11.316 1.00 86.44 71 ALA A N 1
ATOM 526 C CA . ALA A 1 71 ? -8.068 -3.251 10.688 1.00 86.44 71 ALA A CA 1
ATOM 527 C C . ALA A 1 71 ? -8.144 -2.134 9.638 1.00 86.44 71 ALA A C 1
ATOM 529 O O . ALA A 1 71 ? -8.531 -2.378 8.494 1.00 86.44 71 ALA A O 1
ATOM 530 N N . TYR A 1 72 ? -7.696 -0.933 10.001 1.00 87.62 72 TYR A N 1
ATOM 531 C CA . TYR A 1 72 ? -7.681 0.228 9.111 1.00 87.62 72 TYR A CA 1
ATOM 532 C C . TYR A 1 72 ? -6.697 0.044 7.957 1.00 87.62 72 TYR A C 1
ATOM 534 O O . TYR A 1 72 ? -7.020 0.358 6.815 1.00 87.62 72 TYR A O 1
ATOM 542 N N . VAL A 1 73 ? -5.514 -0.519 8.227 1.00 90.81 73 VAL A N 1
ATOM 543 C CA . VAL A 1 73 ? -4.516 -0.827 7.186 1.00 90.81 73 VAL A CA 1
ATOM 544 C C . VAL A 1 73 ? -5.071 -1.824 6.175 1.00 90.81 73 VAL A C 1
ATOM 546 O O . VAL A 1 73 ? -4.941 -1.615 4.971 1.00 90.81 73 VAL A O 1
ATOM 549 N N . HIS A 1 74 ? -5.729 -2.887 6.640 1.00 90.31 74 HIS A N 1
ATOM 550 C CA . HIS A 1 74 ? -6.312 -3.887 5.751 1.00 90.31 74 HIS A CA 1
ATOM 551 C C . HIS A 1 74 ? -7.437 -3.312 4.880 1.00 90.31 74 HIS A C 1
ATOM 553 O O . HIS A 1 74 ? -7.489 -3.581 3.679 1.00 90.31 74 HIS A O 1
ATOM 559 N N . ASN A 1 75 ? -8.309 -2.492 5.472 1.00 90.25 75 ASN A N 1
ATOM 560 C CA . ASN A 1 75 ? -9.395 -1.832 4.754 1.00 90.25 75 ASN A CA 1
ATOM 561 C C . ASN A 1 75 ? -8.869 -0.874 3.677 1.00 90.25 75 ASN A C 1
ATOM 563 O O . ASN A 1 75 ? -9.250 -0.986 2.511 1.00 90.25 75 ASN A O 1
ATOM 567 N N . ASN A 1 76 ? -7.949 0.014 4.051 1.00 91.06 76 ASN A N 1
ATOM 568 C CA . ASN A 1 76 ? -7.427 1.039 3.149 1.00 91.06 76 ASN A CA 1
ATOM 569 C C . ASN A 1 76 ? -6.541 0.445 2.054 1.00 91.06 76 ASN A C 1
ATOM 571 O O . ASN A 1 76 ? -6.559 0.943 0.933 1.00 91.06 76 ASN A O 1
ATOM 575 N N . ALA A 1 77 ? -5.854 -0.670 2.325 1.00 91.81 77 ALA A N 1
ATOM 576 C CA . ALA A 1 77 ? -5.181 -1.438 1.285 1.00 91.81 77 ALA A CA 1
ATOM 577 C C . ALA A 1 77 ? -6.174 -1.952 0.230 1.00 91.81 77 ALA A C 1
ATOM 579 O O . ALA A 1 77 ? -5.974 -1.717 -0.953 1.00 91.81 77 ALA A O 1
ATOM 580 N N . GLN A 1 78 ? -7.281 -2.591 0.631 1.00 91.19 78 GLN A N 1
ATOM 581 C CA . GLN A 1 78 ? -8.263 -3.102 -0.337 1.00 91.19 78 GLN A CA 1
ATOM 582 C C . GLN A 1 78 ? -8.955 -1.994 -1.142 1.00 91.19 78 GLN A C 1
ATOM 584 O O . GLN A 1 78 ? -9.265 -2.195 -2.317 1.00 91.19 78 GLN A O 1
ATOM 589 N N . LEU A 1 79 ? -9.210 -0.842 -0.519 1.00 89.62 79 LEU A N 1
ATOM 590 C CA . LEU A 1 79 ? -9.781 0.317 -1.204 1.00 89.62 79 LEU A CA 1
ATOM 591 C C . LEU A 1 79 ? -8.798 0.923 -2.206 1.00 89.62 79 LEU A C 1
ATOM 593 O O . LEU A 1 79 ? -9.196 1.225 -3.330 1.00 89.62 79 LEU A O 1
ATOM 597 N N . LEU A 1 80 ? -7.523 1.060 -1.831 1.00 90.31 80 LEU A N 1
ATOM 598 C CA . LEU A 1 80 ? -6.495 1.561 -2.737 1.00 90.31 80 LEU A CA 1
ATOM 599 C C . LEU A 1 80 ? -6.270 0.599 -3.908 1.00 90.31 80 LEU A C 1
ATOM 601 O O . LEU A 1 80 ? -6.183 1.046 -5.044 1.00 90.31 80 LEU A O 1
ATOM 605 N N . ASP A 1 81 ? -6.273 -0.710 -3.657 1.00 90.62 81 ASP A N 1
ATOM 606 C CA . ASP A 1 81 ? -6.173 -1.730 -4.704 1.00 90.62 81 ASP A CA 1
ATOM 607 C C . ASP A 1 81 ? -7.317 -1.615 -5.716 1.00 90.62 81 ASP A C 1
ATOM 609 O O . ASP A 1 81 ? -7.099 -1.746 -6.920 1.00 90.62 81 ASP A O 1
ATOM 613 N N . ALA A 1 82 ? -8.535 -1.357 -5.232 1.00 88.75 82 ALA A N 1
ATOM 614 C CA . ALA A 1 82 ? -9.697 -1.176 -6.092 1.00 88.75 82 ALA A CA 1
ATOM 615 C C . ALA A 1 82 ? -9.639 0.138 -6.893 1.00 88.75 82 ALA A C 1
ATOM 617 O O . ALA A 1 82 ? -10.011 0.199 -8.067 1.00 88.75 82 ALA A O 1
ATOM 618 N N . LEU A 1 83 ? -9.124 1.199 -6.269 1.00 89.38 83 LEU A N 1
ATOM 619 C CA . LEU A 1 83 ? -8.904 2.482 -6.926 1.00 89.38 83 LEU A CA 1
ATOM 620 C C . LEU A 1 83 ? -7.838 2.376 -8.029 1.00 89.38 83 LEU A C 1
ATOM 622 O O . LEU A 1 83 ? -8.075 2.836 -9.143 1.00 89.38 83 LEU A O 1
ATOM 626 N N . GLU A 1 84 ? -6.698 1.738 -7.748 1.00 86.31 84 GLU A N 1
ATOM 627 C CA . GLU A 1 84 ? -5.615 1.509 -8.719 1.00 86.31 84 GLU A CA 1
ATOM 628 C C . GLU A 1 84 ? -6.072 0.640 -9.897 1.00 86.31 84 GLU A C 1
ATOM 630 O O . GLU A 1 84 ? -5.669 0.875 -11.036 1.00 86.31 84 GLU A O 1
ATOM 635 N N . ALA A 1 85 ? -6.935 -0.346 -9.640 1.00 89.56 85 ALA A N 1
ATOM 636 C CA . ALA A 1 85 ? -7.519 -1.192 -10.677 1.00 89.56 85 ALA A CA 1
ATOM 637 C C . ALA A 1 85 ? -8.599 -0.481 -11.515 1.00 89.56 85 ALA A C 1
ATOM 639 O O . ALA A 1 85 ? -9.046 -1.036 -12.520 1.00 89.56 85 ALA A O 1
ATOM 640 N N . GLY A 1 86 ? -9.043 0.715 -11.108 1.00 89.19 86 GLY A N 1
ATOM 641 C CA . GLY A 1 86 ? -10.173 1.412 -11.723 1.00 89.19 86 GLY A CA 1
ATOM 642 C C . GLY A 1 86 ? -11.514 0.693 -11.527 1.00 89.19 86 GLY A C 1
ATOM 643 O O . GLY A 1 86 ? -12.458 0.961 -12.265 1.00 89.19 86 GLY A O 1
ATOM 644 N N . ASP A 1 87 ? -11.612 -0.224 -10.555 1.00 90.88 87 ASP A N 1
ATOM 645 C CA . ASP A 1 87 ? -12.780 -1.086 -10.320 1.00 90.88 87 ASP A CA 1
ATOM 646 C C . ASP A 1 87 ? -13.614 -0.661 -9.099 1.00 90.88 87 ASP A C 1
ATOM 648 O O . ASP A 1 87 ? -14.407 -1.451 -8.572 1.00 90.88 87 ASP A O 1
ATOM 652 N N . LEU A 1 88 ? -13.477 0.606 -8.683 1.00 86.75 88 LEU A N 1
ATOM 653 C CA . LEU A 1 88 ? -14.174 1.218 -7.550 1.00 86.75 88 LEU A CA 1
ATOM 654 C C . LEU A 1 88 ? -15.677 1.414 -7.827 1.00 86.75 88 LEU A C 1
ATOM 656 O O . LEU A 1 88 ? -16.199 2.520 -7.941 1.00 86.75 88 LEU A O 1
ATOM 660 N N . THR A 1 89 ? -16.378 0.297 -7.953 1.00 91.12 89 THR A N 1
ATOM 661 C CA . THR A 1 89 ? -17.822 0.201 -8.154 1.00 91.12 89 THR A CA 1
ATOM 662 C C . THR A 1 89 ? -18.530 -0.018 -6.815 1.00 91.12 89 THR A C 1
ATOM 664 O O . THR A 1 89 ? -17.924 -0.558 -5.882 1.00 91.12 89 THR A O 1
ATOM 667 N N . PRO A 1 90 ? -19.823 0.332 -6.697 1.00 89.38 90 PRO A N 1
ATOM 668 C CA . PRO A 1 90 ? -20.600 0.058 -5.488 1.00 89.38 90 PRO A CA 1
ATOM 669 C C . PRO A 1 90 ? -20.529 -1.416 -5.062 1.00 89.38 90 PRO A C 1
ATOM 671 O O . PRO A 1 90 ? -20.239 -1.710 -3.904 1.00 89.38 90 PRO A O 1
ATOM 674 N N . ASP A 1 91 ? -20.662 -2.345 -6.015 1.00 89.88 91 ASP A N 1
ATOM 675 C CA . ASP A 1 91 ? -20.583 -3.789 -5.759 1.00 89.88 91 ASP A CA 1
ATOM 676 C C . ASP A 1 91 ? -19.217 -4.220 -5.209 1.00 89.88 91 ASP A C 1
ATOM 678 O O . ASP A 1 91 ? -19.120 -5.093 -4.336 1.00 89.88 91 ASP A O 1
ATOM 682 N N . ARG A 1 92 ? -18.136 -3.612 -5.715 1.00 88.25 92 ARG A N 1
ATOM 683 C CA . ARG A 1 92 ? -16.775 -3.866 -5.239 1.00 88.25 92 ARG A CA 1
ATOM 684 C C . ARG A 1 92 ? -16.599 -3.369 -3.811 1.00 88.25 92 ARG A C 1
ATOM 686 O O . ARG A 1 92 ? -16.082 -4.117 -2.982 1.00 88.25 92 ARG A O 1
ATOM 693 N N . ILE A 1 93 ? -17.087 -2.170 -3.507 1.00 88.38 93 ILE A N 1
ATOM 694 C CA . ILE A 1 93 ? -17.050 -1.598 -2.158 1.00 88.38 93 ILE A CA 1
ATOM 695 C C . ILE A 1 93 ? -17.837 -2.481 -1.189 1.00 88.38 93 ILE A C 1
ATOM 697 O O . ILE A 1 93 ? -17.308 -2.854 -0.146 1.00 88.38 93 ILE A O 1
ATOM 701 N N . THR A 1 94 ? -19.056 -2.903 -1.536 1.00 89.56 94 THR A N 1
ATOM 702 C CA . THR A 1 94 ? -19.854 -3.801 -0.684 1.00 89.56 94 THR A CA 1
ATOM 703 C C . THR A 1 94 ? -19.124 -5.113 -0.409 1.00 89.56 94 THR A C 1
ATOM 705 O O . THR A 1 94 ? -19.140 -5.621 0.714 1.00 89.56 94 THR A O 1
ATOM 708 N N . ARG A 1 95 ? -18.430 -5.660 -1.412 1.00 89.06 95 ARG A N 1
ATOM 709 C CA . ARG A 1 95 ? -17.621 -6.871 -1.249 1.00 89.06 95 ARG A CA 1
ATOM 710 C C . ARG A 1 95 ? -16.441 -6.653 -0.306 1.00 89.06 95 ARG A C 1
ATOM 712 O O . ARG A 1 95 ? -16.215 -7.511 0.546 1.00 89.06 95 ARG A O 1
ATOM 719 N N . ILE A 1 96 ? -15.724 -5.538 -0.452 1.00 88.25 96 ILE A N 1
ATOM 720 C CA . ILE A 1 96 ? -14.618 -5.140 0.431 1.00 88.25 96 ILE A CA 1
ATOM 721 C C . ILE A 1 96 ? -15.135 -4.998 1.864 1.00 88.25 96 ILE A C 1
ATOM 723 O O . ILE A 1 96 ? -14.611 -5.640 2.767 1.00 88.25 96 ILE A O 1
ATOM 727 N N . MET A 1 97 ? -16.234 -4.268 2.063 1.00 86.19 97 MET A N 1
ATOM 728 C CA . MET A 1 97 ? -16.864 -4.083 3.374 1.00 86.19 97 MET A CA 1
ATOM 729 C C . MET A 1 97 ? -17.269 -5.411 4.018 1.00 86.19 97 MET A C 1
ATOM 731 O O . MET A 1 97 ? -16.991 -5.631 5.194 1.00 86.19 97 MET A O 1
ATOM 735 N N . ARG A 1 98 ? -17.868 -6.336 3.254 1.00 88.12 98 ARG A N 1
ATOM 736 C CA . ARG A 1 98 ? -18.236 -7.665 3.768 1.00 88.12 98 ARG A CA 1
ATOM 737 C C . ARG A 1 98 ? -17.006 -8.454 4.216 1.00 88.12 98 ARG A C 1
ATOM 739 O O . ARG A 1 98 ? -16.994 -8.989 5.317 1.00 88.12 98 ARG A O 1
ATOM 746 N N . LYS A 1 99 ? -15.967 -8.488 3.378 1.00 85.38 99 LYS A N 1
ATOM 747 C CA . LYS A 1 99 ? -14.708 -9.186 3.677 1.00 85.38 99 LYS A CA 1
ATOM 748 C C . LYS A 1 99 ? -14.008 -8.587 4.899 1.00 85.38 99 LYS A C 1
ATOM 750 O O . LYS A 1 99 ? -13.452 -9.312 5.718 1.00 85.38 99 LYS A O 1
ATOM 755 N N . ASN A 1 100 ? -14.077 -7.266 5.031 1.00 86.31 100 ASN A N 1
ATOM 756 C CA . ASN A 1 100 ? -13.512 -6.546 6.161 1.00 86.31 100 ASN A CA 1
ATOM 757 C C . ASN A 1 100 ? -14.316 -6.784 7.437 1.00 86.31 100 ASN A C 1
ATOM 759 O O . ASN A 1 100 ? -13.713 -6.880 8.493 1.00 86.31 100 ASN A O 1
ATOM 763 N N . GLY A 1 101 ? -15.635 -6.978 7.354 1.00 82.94 101 GLY A N 1
ATOM 764 C CA . GLY A 1 101 ? -16.453 -7.398 8.493 1.00 82.94 101 GLY A CA 1
ATOM 765 C C . GLY A 1 101 ? -15.981 -8.719 9.110 1.00 82.94 101 GLY A C 1
ATOM 766 O O . GLY A 1 101 ? -15.829 -8.807 10.330 1.00 82.94 101 GLY A O 1
ATOM 767 N N . ASP A 1 102 ? -15.675 -9.715 8.274 1.00 84.31 102 ASP A N 1
ATOM 768 C CA . ASP A 1 102 ? -15.131 -11.002 8.731 1.00 84.31 102 ASP A CA 1
ATOM 769 C C . ASP A 1 102 ? -13.731 -10.830 9.344 1.00 84.31 102 ASP A C 1
ATOM 771 O O . ASP A 1 102 ? -13.444 -11.353 10.423 1.00 84.31 102 ASP A O 1
ATOM 775 N N . PHE A 1 103 ? -12.874 -10.033 8.695 1.00 84.62 103 PHE A N 1
ATOM 776 C CA . PHE A 1 103 ? -11.540 -9.709 9.204 1.00 84.62 103 PHE A CA 1
ATOM 777 C C . PHE A 1 103 ? -11.596 -8.980 10.554 1.00 84.62 103 PHE A C 1
ATOM 779 O O . PHE A 1 103 ? -10.871 -9.331 11.481 1.00 84.62 103 PHE A O 1
ATOM 786 N N . PHE A 1 104 ? -12.484 -7.995 10.699 1.00 83.75 104 PHE A N 1
ATOM 787 C CA . PHE A 1 104 ? -12.656 -7.235 11.934 1.00 83.75 104 PHE A CA 1
ATOM 788 C C . PHE A 1 104 ? -13.110 -8.123 13.083 1.00 83.75 104 PHE A C 1
ATOM 790 O O . PHE A 1 104 ? -12.613 -7.956 14.196 1.00 83.75 104 PHE A O 1
ATOM 797 N N . ARG A 1 105 ? -13.998 -9.087 12.821 1.00 83.38 105 ARG A N 1
ATOM 798 C CA . ARG A 1 105 ? -14.421 -10.058 13.832 1.00 83.38 105 ARG A CA 1
ATOM 799 C C . ARG A 1 105 ? -13.238 -10.903 14.310 1.00 83.38 105 ARG A C 1
ATOM 801 O O . ARG A 1 105 ? -12.993 -10.960 15.510 1.00 83.38 105 ARG A O 1
ATOM 808 N N . ALA A 1 106 ? -12.450 -11.451 13.385 1.00 84.12 106 ALA A N 1
ATOM 809 C CA . ALA A 1 106 ? -11.266 -12.243 13.723 1.00 84.12 106 ALA A CA 1
ATOM 810 C C . ALA A 1 106 ? -10.211 -11.434 14.507 1.00 84.12 106 ALA A C 1
ATOM 812 O O . ALA A 1 106 ? -9.618 -11.921 15.473 1.00 84.12 106 ALA A O 1
ATOM 813 N N . VAL A 1 107 ? -9.992 -10.173 14.121 1.00 83.25 107 VAL A N 1
ATOM 814 C CA . VAL A 1 107 ? -9.060 -9.271 14.812 1.00 83.25 107 VAL A CA 1
ATOM 815 C C . VAL A 1 107 ? -9.557 -8.923 16.217 1.00 83.25 107 VAL A C 1
ATOM 817 O O . VAL A 1 107 ? -8.766 -8.952 17.157 1.00 83.25 107 VAL A O 1
ATOM 820 N N . GLN A 1 108 ? -10.852 -8.638 16.389 1.00 79.88 108 GLN A N 1
ATOM 821 C CA . GLN A 1 108 ? -11.435 -8.379 17.710 1.00 79.88 108 GLN A CA 1
ATOM 822 C C . GLN A 1 108 ? -11.353 -9.600 18.627 1.00 79.88 108 GLN A C 1
ATOM 824 O O . GLN A 1 108 ? -10.997 -9.451 19.793 1.00 79.88 108 GLN A O 1
ATOM 829 N N . GLU A 1 109 ? -11.657 -10.795 18.120 1.00 83.19 109 GLU A N 1
ATOM 830 C CA . GLU A 1 109 ? -11.546 -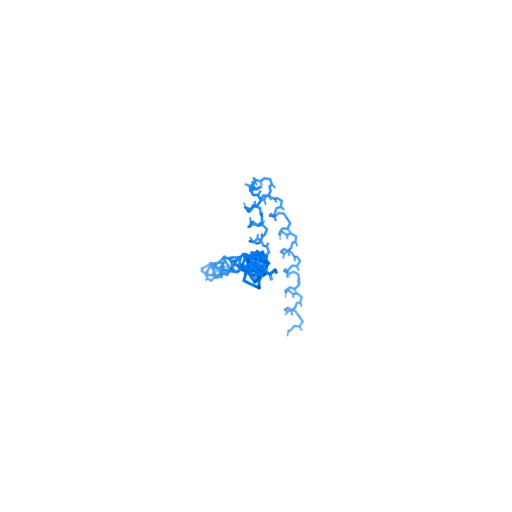12.041 18.887 1.00 83.19 109 GLU A CA 1
ATOM 831 C C . GLU A 1 109 ? -10.108 -12.269 19.371 1.00 83.19 109 GLU A C 1
ATOM 833 O O . GLU A 1 109 ? -9.888 -12.598 20.537 1.00 83.19 109 GLU A O 1
ATOM 838 N N . THR A 1 110 ? -9.124 -12.010 18.506 1.00 81.62 110 THR A N 1
ATOM 839 C CA . THR A 1 110 ? -7.698 -12.134 18.842 1.00 81.6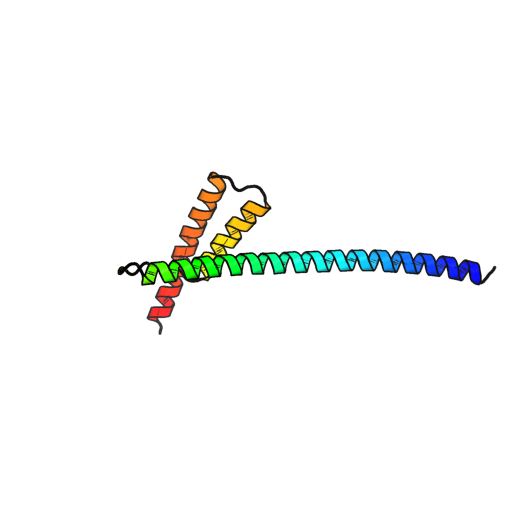2 110 THR A CA 1
ATOM 840 C C . THR A 1 110 ? -7.266 -11.109 19.894 1.00 81.62 110 THR A C 1
ATOM 842 O O . THR A 1 110 ? -6.615 -11.470 20.875 1.00 81.62 110 THR A O 1
ATOM 845 N N . ASP A 1 111 ? -7.656 -9.841 19.735 1.00 78.81 111 ASP A N 1
ATOM 846 C CA . ASP A 1 111 ? -7.321 -8.770 20.683 1.00 78.81 111 ASP A CA 1
ATOM 847 C C . ASP A 1 111 ? -7.964 -9.016 22.060 1.00 78.81 111 ASP A C 1
ATOM 849 O O . ASP A 1 111 ? -7.314 -8.896 23.098 1.00 78.81 111 ASP A O 1
ATOM 853 N N . GLN A 1 112 ? -9.227 -9.453 22.091 1.00 78.06 112 GLN A N 1
ATOM 854 C CA . GLN A 1 112 ? -9.903 -9.821 23.338 1.00 78.06 112 GLN A CA 1
ATOM 855 C C . GLN A 1 112 ? -9.262 -11.034 24.019 1.00 78.06 112 GLN A C 1
ATOM 857 O O . GLN A 1 112 ? -9.177 -11.058 25.248 1.00 78.06 112 GLN A O 1
ATOM 862 N N . ALA A 1 113 ? -8.815 -12.034 23.256 1.00 77.81 113 ALA A N 1
ATOM 863 C CA . ALA A 1 113 ? -8.110 -13.189 23.804 1.00 77.81 113 ALA A CA 1
ATOM 864 C C . ALA A 1 113 ? -6.771 -12.783 24.441 1.00 77.81 113 ALA A C 1
ATOM 866 O O . ALA A 1 113 ? -6.466 -13.218 25.550 1.00 77.81 113 ALA A O 1
ATOM 867 N N . GLN A 1 114 ? -6.010 -11.895 23.793 1.00 75.75 114 GLN A N 1
ATOM 868 C CA . GLN A 1 114 ? -4.744 -11.382 24.329 1.00 75.75 114 GLN A CA 1
ATOM 869 C C . GLN A 1 114 ? -4.936 -10.544 25.598 1.00 75.75 114 GLN A C 1
ATOM 871 O O . GLN A 1 114 ? -4.203 -10.728 26.568 1.00 75.75 114 GLN A O 1
ATOM 876 N N . ARG A 1 115 ? -5.964 -9.685 25.640 1.00 69.50 115 ARG A N 1
ATOM 877 C CA . ARG A 1 115 ? -6.296 -8.890 26.836 1.00 69.50 115 ARG A CA 1
ATOM 878 C C . ARG A 1 115 ? -6.751 -9.725 28.034 1.00 69.50 115 ARG A C 1
ATOM 880 O O . ARG A 1 115 ? -6.654 -9.245 29.150 1.00 69.50 115 ARG A O 1
ATOM 887 N N . LYS A 1 116 ? -7.286 -10.933 27.819 1.00 69.12 116 LYS A N 1
ATOM 888 C CA . LYS A 1 116 ? -7.685 -11.856 28.900 1.00 69.12 116 LYS A CA 1
ATOM 889 C C . LYS A 1 116 ? -6.530 -12.721 29.414 1.00 69.12 116 LYS A C 1
ATOM 891 O O . LYS A 1 116 ? -6.657 -13.308 30.482 1.00 69.12 116 LYS A O 1
ATOM 896 N N . ALA A 1 117 ? -5.458 -12.851 28.635 1.00 65.31 117 ALA A N 1
ATOM 897 C CA . ALA A 1 117 ? -4.277 -13.641 28.977 1.00 65.31 117 ALA A CA 1
ATOM 898 C C . ALA A 1 117 ? -3.179 -12.825 29.689 1.00 65.31 117 ALA A C 1
ATOM 900 O O . ALA A 1 117 ? -2.190 -13.409 30.128 1.00 65.31 117 ALA A O 1
ATOM 901 N N . THR A 1 118 ? -3.350 -11.502 29.777 1.00 54.06 118 THR A N 1
ATOM 902 C CA . THR A 1 118 ? -2.471 -10.553 30.481 1.00 54.06 118 THR A CA 1
ATOM 903 C C . THR A 1 118 ? -3.179 -10.040 31.726 1.00 54.06 118 THR A C 1
ATOM 905 O O . THR A 1 118 ? -2.499 -9.872 32.759 1.00 54.06 118 THR A O 1
#

pLDDT: mean 84.67, std 8.69, range [53.69, 92.81]

Foldseek 3Di:
DDPVVVVVVVVVVVVVVVVVVVVVVVVVVVVVVVVVVLLVVLLVQLVVVLVVVVVVCVVPPDRDPRAPSVLSSQLSNQCVVCVVVVNPDPVSNVVSVVVSVVVSVVRVVVVVVVVVVD

Solvent-accessible surface area (backbone atoms only — not comparable to full-atom values): 6556 Å² total; per-residue (Å²): 133,63,68,66,61,55,49,52,53,52,50,52,53,50,50,51,52,49,50,53,52,48,51,54,50,49,54,55,51,47,56,54,49,52,55,49,54,51,52,50,52,33,49,55,52,25,50,52,54,49,51,52,49,52,53,49,35,68,69,42,97,52,89,57,85,72,73,61,65,67,55,40,38,55,49,45,44,56,51,49,54,28,52,76,68,70,53,75,39,73,71,49,50,54,50,50,51,54,56,45,52,56,50,47,50,56,51,49,54,51,53,54,53,54,65,72,75,108